Protein AF-A0A820RT98-F1 (afdb_monomer_lite)

Foldseek 3Di:
DVVVVVVVVVVVVLVVLLVVLLVVLLVDQCVPCVVVNVVSVVVNVVSVVVCVVVPPDPVVCVVVVVVSVVSNVVSVVSNVVVNVVVVVVPDPPQDWDFDCDPNDTDTDGDPVVVVVVVVVCVVPVD

Sequence (126 aa):
AEKLKTENLKLRRHHLTIQQIVCSLMNTDLLREPHKWHQQVQDIRKIMDTLTNEGYSAKNMKPWRSFWDRQLYKALDLQYTNGLKALNENLPDIKIDLIFREKAIQYKLPSSQIVILLRIYSRFFH

Structure (mmCIF, N/CA/C/O backbone):
data_AF-A0A820RT98-F1
#
_entry.id   AF-A0A820RT98-F1
#
loop_
_atom_site.group_PDB
_atom_site.id
_atom_site.type_symbol
_atom_site.label_atom_id
_atom_site.label_alt_id
_atom_site.label_comp_id
_atom_site.label_asym_id
_atom_site.label_entity_id
_atom_site.label_seq_id
_atom_site.pdbx_PDB_ins_code
_atom_site.Cartn_x
_atom_site.Cartn_y
_atom_site.Cartn_z
_atom_site.occupancy
_atom_site.B_iso_or_equiv
_atom_site.auth_seq_id
_atom_site.auth_comp_id
_atom_site.auth_asym_id
_atom_site.auth_atom_id
_atom_site.pdbx_PDB_model_num
ATOM 1 N N . ALA A 1 1 ? -15.373 -3.854 30.287 1.00 69.00 1 ALA A N 1
ATOM 2 C CA . ALA A 1 1 ? -14.214 -4.589 29.734 1.00 69.00 1 ALA A CA 1
ATOM 3 C C . ALA A 1 1 ? -14.523 -5.200 28.363 1.00 69.00 1 ALA A C 1
ATOM 5 O O . ALA A 1 1 ? -13.775 -4.944 27.427 1.00 69.00 1 ALA A O 1
ATOM 6 N N . GLU A 1 2 ? -15.643 -5.915 28.201 1.00 81.44 2 GLU A N 1
ATOM 7 C CA . GLU A 1 2 ? -15.925 -6.675 26.968 1.00 81.44 2 GLU A CA 1
ATOM 8 C C . GLU A 1 2 ? -16.084 -5.828 25.698 1.00 81.44 2 GLU A C 1
ATOM 10 O O . GLU A 1 2 ? -15.542 -6.187 24.658 1.00 81.44 2 GLU A O 1
ATOM 15 N N . LYS A 1 3 ? -16.702 -4.642 25.785 1.00 82.44 3 LYS A N 1
ATOM 16 C CA . LYS A 1 3 ? -16.815 -3.719 24.640 1.00 82.44 3 LYS A CA 1
ATOM 17 C C . LYS A 1 3 ? -15.445 -3.317 24.070 1.00 82.44 3 LYS A C 1
ATOM 19 O O . LYS A 1 3 ? -15.236 -3.383 22.867 1.00 82.44 3 LYS A O 1
ATOM 24 N N . LEU A 1 4 ? -14.486 -2.976 24.935 1.00 84.31 4 LEU A N 1
ATOM 25 C CA . LEU A 1 4 ? -13.122 -2.607 24.522 1.00 84.31 4 LEU A CA 1
ATOM 26 C C . LEU A 1 4 ? -12.371 -3.780 23.883 1.00 84.31 4 LEU A C 1
ATOM 28 O O . LEU A 1 4 ? -11.597 -3.594 22.948 1.00 84.31 4 LEU A O 1
ATOM 32 N N . LYS A 1 5 ? -12.601 -4.998 24.377 1.00 88.06 5 LYS A N 1
ATOM 33 C CA . LYS A 1 5 ? -12.003 -6.216 23.827 1.00 88.06 5 LYS A CA 1
ATOM 34 C C . LYS A 1 5 ? -12.530 -6.506 22.420 1.00 88.06 5 LYS A C 1
ATOM 36 O O . LYS A 1 5 ? -11.735 -6.808 21.534 1.00 88.06 5 LYS A O 1
ATOM 41 N N . THR A 1 6 ? -13.834 -6.348 22.197 1.00 89.31 6 THR A N 1
ATOM 42 C CA . THR A 1 6 ? -14.453 -6.506 20.873 1.00 89.31 6 THR A CA 1
ATOM 43 C C . THR A 1 6 ? -13.929 -5.477 19.871 1.00 89.31 6 THR A C 1
ATOM 45 O O . THR A 1 6 ? -13.527 -5.858 18.771 1.00 89.31 6 THR A O 1
ATOM 48 N N . GLU A 1 7 ? -13.834 -4.201 20.260 1.00 88.50 7 GLU A N 1
ATOM 49 C CA . GLU A 1 7 ? -13.264 -3.155 19.395 1.00 88.50 7 GLU A CA 1
ATOM 50 C C . GLU A 1 7 ? -11.785 -3.420 19.069 1.00 88.50 7 GLU A C 1
ATOM 52 O O . GLU A 1 7 ? -11.375 -3.353 17.911 1.00 88.50 7 GLU A O 1
ATOM 57 N N . ASN A 1 8 ? -10.975 -3.825 20.053 1.00 90.62 8 ASN A N 1
ATOM 58 C CA . ASN A 1 8 ? -9.571 -4.172 19.811 1.00 90.62 8 ASN A CA 1
ATOM 59 C C . ASN A 1 8 ? -9.411 -5.362 18.853 1.00 90.62 8 ASN A C 1
ATOM 61 O O . ASN A 1 8 ? -8.526 -5.355 17.993 1.00 90.62 8 ASN A O 1
ATOM 65 N N . LEU A 1 9 ? -10.269 -6.381 18.962 1.00 92.69 9 LEU A N 1
ATOM 66 C CA . LEU A 1 9 ? -10.280 -7.500 18.018 1.00 92.69 9 LEU A CA 1
ATOM 67 C C . LEU A 1 9 ? -10.626 -7.032 16.603 1.00 92.69 9 LEU A C 1
ATOM 69 O O . LEU A 1 9 ? -9.995 -7.476 15.643 1.00 92.69 9 LEU A O 1
ATOM 73 N N . LYS A 1 10 ? -11.590 -6.119 16.468 1.00 92.56 10 LYS A N 1
ATOM 74 C CA . LYS A 1 10 ? -11.984 -5.541 15.182 1.00 92.56 10 LYS A CA 1
ATOM 75 C C . LYS A 1 10 ? -10.841 -4.752 14.541 1.00 92.56 1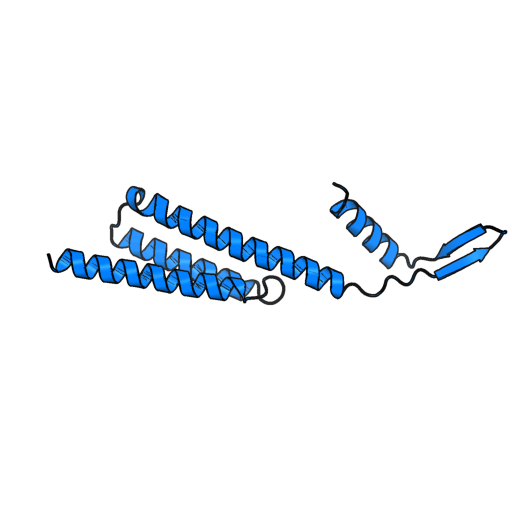0 LYS A C 1
ATOM 77 O O . LYS A 1 10 ? -10.481 -5.028 13.397 1.00 92.56 10 LYS A O 1
ATOM 82 N N . LEU A 1 11 ? -10.209 -3.846 15.287 1.00 92.12 11 LEU A N 1
ATOM 83 C CA . LEU A 1 11 ? -9.054 -3.077 14.810 1.00 92.12 11 LEU A CA 1
ATOM 84 C C . LEU A 1 11 ? -7.897 -3.986 14.386 1.00 92.12 11 LEU A C 1
ATOM 86 O O . LEU A 1 11 ? -7.287 -3.772 13.337 1.00 92.12 11 LEU A O 1
ATOM 90 N N . ARG A 1 12 ? -7.631 -5.048 15.156 1.00 94.75 12 ARG A N 1
ATOM 91 C CA . ARG A 1 12 ? -6.615 -6.045 14.803 1.00 94.75 12 ARG A CA 1
ATOM 92 C C . ARG A 1 12 ? -6.947 -6.762 13.496 1.00 94.75 12 ARG A C 1
ATOM 94 O O . ARG A 1 12 ? -6.048 -6.971 12.688 1.00 94.75 12 ARG A O 1
ATOM 101 N N . ARG A 1 13 ? -8.213 -7.119 13.259 1.00 96.00 13 ARG A N 1
ATOM 102 C CA . ARG A 1 13 ? -8.638 -7.722 11.984 1.00 96.00 13 ARG A CA 1
ATOM 103 C C . ARG A 1 13 ? -8.389 -6.772 10.817 1.00 96.00 13 ARG A C 1
ATOM 105 O O . ARG A 1 13 ? -7.727 -7.177 9.872 1.00 96.00 13 ARG A O 1
ATOM 112 N N . HIS A 1 14 ? -8.814 -5.511 10.915 1.00 95.31 14 HIS A N 1
ATOM 113 C CA . HIS A 1 14 ? -8.552 -4.516 9.867 1.00 95.31 14 HIS A CA 1
ATOM 114 C C . HIS A 1 14 ? -7.056 -4.327 9.598 1.00 95.31 14 HIS A C 1
ATOM 116 O O . HIS A 1 14 ? -6.646 -4.263 8.441 1.00 95.31 14 HIS A O 1
ATOM 122 N N . HIS A 1 15 ? -6.230 -4.296 10.648 1.00 95.69 15 HIS A N 1
ATOM 123 C CA . HIS A 1 15 ? -4.776 -4.238 10.510 1.00 95.69 15 HIS A CA 1
ATOM 124 C C . HIS A 1 15 ? -4.229 -5.426 9.703 1.00 95.69 15 HIS A C 1
ATOM 126 O O . HIS A 1 15 ? -3.468 -5.223 8.760 1.00 95.69 15 HIS A O 1
ATOM 132 N N . LEU A 1 16 ? -4.640 -6.653 10.039 1.00 96.88 16 LEU A N 1
ATOM 133 C CA . LEU A 1 16 ? -4.203 -7.861 9.333 1.00 96.88 16 LEU A CA 1
ATOM 134 C C . LEU A 1 16 ? -4.696 -7.896 7.881 1.00 96.88 16 LEU A C 1
ATOM 136 O O . LEU A 1 16 ? -3.947 -8.292 6.993 1.00 96.88 16 LEU A O 1
ATOM 140 N N . THR A 1 17 ? -5.921 -7.440 7.618 1.00 97.56 17 THR A N 1
ATOM 141 C CA . THR A 1 17 ? -6.450 -7.338 6.252 1.00 97.56 17 THR A CA 1
ATOM 142 C C . THR A 1 17 ? -5.620 -6.373 5.409 1.00 97.56 17 THR A C 1
ATOM 144 O O . THR A 1 17 ? -5.207 -6.724 4.307 1.00 97.56 17 THR A O 1
ATOM 147 N N . ILE A 1 18 ? -5.305 -5.182 5.928 1.00 96.69 18 ILE A N 1
ATOM 148 C CA . ILE A 1 18 ? -4.460 -4.220 5.205 1.00 96.69 18 ILE A CA 1
ATOM 149 C C . ILE A 1 18 ? -3.059 -4.799 4.983 1.00 96.69 18 ILE A C 1
ATOM 151 O O . ILE A 1 18 ? -2.522 -4.674 3.884 1.00 96.69 18 ILE A O 1
ATOM 155 N N . GLN A 1 19 ? -2.493 -5.495 5.975 1.00 96.81 19 GLN A N 1
ATOM 156 C CA . GLN A 1 19 ? -1.207 -6.178 5.829 1.00 96.81 19 GLN A CA 1
ATOM 157 C C . GLN A 1 19 ? -1.214 -7.154 4.644 1.00 96.81 19 GLN A C 1
ATOM 159 O O . GLN A 1 19 ? -0.301 -7.126 3.822 1.00 96.81 19 GLN A O 1
ATOM 164 N N . GLN A 1 20 ? -2.253 -7.984 4.527 1.00 97.25 20 GLN A N 1
ATOM 165 C CA . GLN A 1 20 ? -2.396 -8.939 3.426 1.00 97.25 20 GLN A CA 1
ATOM 166 C C . GLN A 1 20 ? -2.492 -8.238 2.066 1.00 97.25 20 GLN A C 1
ATOM 168 O O . GLN A 1 20 ? -1.829 -8.660 1.117 1.00 97.25 20 GLN A O 1
ATOM 173 N N . ILE A 1 21 ? -3.258 -7.145 1.973 1.00 96.75 21 ILE A N 1
ATOM 174 C CA . ILE A 1 21 ? -3.372 -6.363 0.735 1.00 96.75 21 ILE A CA 1
ATOM 175 C C . ILE A 1 21 ? -2.011 -5.768 0.349 1.00 96.75 21 ILE A C 1
ATOM 177 O O . ILE A 1 21 ? -1.600 -5.886 -0.802 1.00 96.75 21 ILE A O 1
ATOM 181 N N . VAL A 1 22 ? -1.268 -5.197 1.303 1.00 94.88 22 VAL A N 1
ATOM 182 C CA . VAL A 1 22 ? 0.074 -4.640 1.056 1.00 94.88 22 VAL A CA 1
ATOM 183 C C . VAL A 1 22 ? 1.066 -5.715 0.604 1.00 94.88 22 VAL A C 1
ATOM 185 O O . VAL A 1 22 ? 1.813 -5.496 -0.348 1.00 94.88 22 VAL A O 1
ATOM 188 N N . CYS A 1 23 ? 1.056 -6.897 1.222 1.00 94.75 23 CYS A N 1
ATOM 189 C CA . CYS A 1 23 ? 1.878 -8.018 0.760 1.00 94.75 23 CYS A CA 1
ATOM 190 C C . CYS A 1 23 ? 1.492 -8.470 -0.658 1.00 94.75 23 CYS A C 1
ATOM 192 O O . CYS A 1 23 ? 2.358 -8.841 -1.446 1.00 94.75 23 CYS A O 1
ATOM 194 N N . SER A 1 24 ? 0.207 -8.418 -1.017 1.00 94.50 24 SER A N 1
ATOM 195 C CA . SER A 1 24 ? -0.238 -8.725 -2.379 1.00 94.50 24 SER A CA 1
ATOM 196 C C . SER A 1 24 ? 0.172 -7.646 -3.391 1.00 94.50 24 SER A C 1
ATOM 198 O O . SER A 1 24 ? 0.574 -7.992 -4.502 1.00 94.50 24 SER A O 1
ATOM 200 N N . LEU A 1 25 ? 0.161 -6.366 -3.004 1.00 91.50 25 LEU A N 1
ATOM 201 C CA . LEU A 1 25 ? 0.645 -5.251 -3.830 1.00 91.50 25 LEU A CA 1
ATOM 202 C C . LEU A 1 25 ? 2.121 -5.421 -4.212 1.00 91.50 25 LEU A C 1
ATOM 204 O O . LEU A 1 25 ? 2.496 -5.142 -5.345 1.00 91.50 25 LEU A O 1
ATOM 208 N N . MET A 1 26 ? 2.951 -5.939 -3.301 1.00 89.81 26 MET A N 1
ATOM 209 C CA . MET A 1 26 ? 4.365 -6.231 -3.583 1.00 89.81 26 MET A CA 1
ATOM 210 C C . MET A 1 26 ? 4.572 -7.318 -4.644 1.00 89.81 26 MET A C 1
ATOM 212 O O . MET A 1 26 ? 5.654 -7.380 -5.216 1.00 89.81 26 MET A O 1
ATOM 216 N N . ASN A 1 27 ? 3.562 -8.147 -4.917 1.00 89.12 27 ASN A N 1
ATOM 217 C CA . ASN A 1 27 ? 3.611 -9.221 -5.912 1.00 89.12 27 ASN A CA 1
ATOM 218 C C . ASN A 1 27 ? 2.804 -8.904 -7.183 1.00 89.12 27 ASN A C 1
ATOM 220 O O . ASN A 1 27 ? 2.770 -9.718 -8.102 1.00 89.12 27 ASN A O 1
ATOM 224 N N . THR A 1 28 ? 2.128 -7.754 -7.236 1.00 87.88 28 THR A N 1
ATOM 225 C CA . THR A 1 28 ? 1.307 -7.348 -8.382 1.00 87.88 28 THR A CA 1
ATOM 226 C C . THR A 1 28 ? 2.119 -6.413 -9.265 1.00 87.88 28 THR A C 1
ATOM 228 O O . THR A 1 28 ? 2.492 -5.330 -8.821 1.00 87.88 28 THR A O 1
ATOM 231 N N . ASP A 1 29 ? 2.383 -6.834 -10.503 1.00 84.81 29 ASP A N 1
ATOM 232 C CA . ASP A 1 29 ? 3.170 -6.062 -11.466 1.00 84.81 29 ASP A CA 1
ATOM 233 C C . ASP A 1 29 ? 2.442 -4.762 -11.827 1.00 84.81 29 ASP A C 1
ATOM 235 O O . ASP A 1 29 ? 1.383 -4.769 -12.461 1.00 84.81 29 ASP A O 1
ATOM 239 N N . LEU A 1 30 ? 3.026 -3.636 -11.417 1.00 81.38 30 LEU A N 1
ATOM 240 C CA . LEU A 1 30 ? 2.443 -2.312 -11.614 1.00 81.38 30 LEU A CA 1
ATOM 241 C C . LEU A 1 30 ? 2.314 -1.928 -13.097 1.00 81.38 30 LEU A C 1
ATOM 243 O O . LEU A 1 30 ? 1.386 -1.205 -13.457 1.00 81.38 30 LEU A O 1
ATOM 247 N N . LEU A 1 31 ? 3.229 -2.390 -13.955 1.00 79.25 31 LEU A N 1
ATOM 248 C CA . LEU A 1 31 ? 3.227 -2.063 -15.382 1.00 79.25 31 LEU A CA 1
ATOM 249 C C . LEU A 1 31 ? 2.203 -2.904 -16.146 1.00 79.25 31 LEU A C 1
ATOM 251 O O . LEU A 1 31 ? 1.578 -2.408 -17.082 1.00 79.25 31 LEU A O 1
ATOM 255 N N . ARG A 1 32 ? 2.025 -4.169 -15.746 1.00 83.38 32 ARG A N 1
ATOM 256 C CA . ARG A 1 32 ? 1.106 -5.106 -16.414 1.00 83.38 32 ARG A CA 1
ATOM 257 C C . ARG A 1 32 ? -0.323 -5.024 -15.887 1.00 83.38 32 ARG A C 1
ATOM 259 O O . ARG A 1 32 ? -1.262 -5.136 -16.669 1.00 83.38 32 ARG A O 1
ATOM 266 N N . GLU A 1 33 ? -0.503 -4.817 -14.584 1.00 87.44 33 GLU A N 1
ATOM 267 C CA . GLU A 1 33 ? -1.812 -4.820 -13.919 1.00 87.44 33 GLU A CA 1
ATOM 268 C C . GLU A 1 33 ? -2.096 -3.516 -13.125 1.00 87.44 33 GLU A C 1
ATOM 270 O O . GLU A 1 33 ? -2.497 -3.578 -11.955 1.00 87.44 33 GLU A O 1
ATOM 275 N N . PRO A 1 34 ? -1.974 -2.310 -13.723 1.00 85.00 34 PRO A N 1
ATOM 276 C CA . PRO A 1 34 ? -2.134 -1.044 -12.995 1.00 85.00 34 PRO A CA 1
ATOM 277 C C . PRO A 1 34 ? -3.531 -0.872 -12.377 1.00 85.00 34 PRO A C 1
ATOM 279 O O . PRO A 1 34 ? -3.672 -0.313 -11.289 1.00 85.00 34 PRO A O 1
ATOM 282 N N . HIS A 1 35 ? -4.574 -1.390 -13.035 1.00 90.31 35 HIS A N 1
ATOM 283 C CA . HIS A 1 35 ? -5.947 -1.340 -12.525 1.00 90.31 35 HIS A CA 1
ATOM 284 C C . HIS A 1 35 ? -6.115 -2.156 -11.235 1.00 90.31 35 HIS A C 1
ATOM 286 O O . HIS A 1 35 ? -6.741 -1.701 -10.280 1.00 90.31 35 HIS A O 1
ATOM 292 N N . LYS A 1 36 ? -5.532 -3.357 -11.182 1.00 92.31 36 LYS A N 1
ATOM 293 C CA . LYS A 1 36 ? -5.584 -4.229 -10.001 1.00 92.31 36 LYS A CA 1
ATOM 294 C C . LYS A 1 36 ? -4.829 -3.609 -8.831 1.00 92.31 36 LYS A C 1
ATOM 296 O O . LYS A 1 36 ? -5.352 -3.581 -7.720 1.00 92.31 36 LYS A O 1
ATOM 301 N N . TRP A 1 37 ? -3.656 -3.036 -9.103 1.00 91.44 37 TRP A N 1
ATOM 302 C CA . TRP A 1 37 ? -2.877 -2.311 -8.102 1.00 91.44 37 TRP A CA 1
ATOM 303 C C . TRP A 1 37 ? -3.667 -1.118 -7.539 1.00 91.44 37 TRP A C 1
ATOM 305 O O . TRP A 1 37 ? -3.780 -0.952 -6.324 1.00 91.44 37 TRP A O 1
ATOM 315 N N . HIS A 1 38 ? -4.311 -0.332 -8.412 1.00 90.00 38 HIS A N 1
ATOM 316 C CA . HIS A 1 38 ? -5.195 0.757 -7.994 1.00 90.00 38 HIS A CA 1
ATOM 317 C C . HIS A 1 38 ? -6.355 0.260 -7.122 1.00 90.00 38 HIS A C 1
ATOM 319 O O . HIS A 1 38 ? -6.620 0.839 -6.067 1.00 90.00 38 HIS A O 1
ATOM 325 N N . GLN A 1 39 ? -7.022 -0.823 -7.529 1.00 95.12 39 GLN A N 1
ATOM 326 C CA . GLN A 1 39 ? -8.150 -1.395 -6.795 1.00 95.12 39 GLN A CA 1
ATOM 327 C C . GLN A 1 39 ? -7.756 -1.809 -5.371 1.00 95.12 39 GLN A C 1
ATOM 329 O O . GLN A 1 39 ? -8.452 -1.472 -4.417 1.00 95.12 39 GLN A O 1
ATOM 334 N N . GLN A 1 40 ? -6.604 -2.456 -5.207 1.00 93.62 40 GLN A N 1
ATOM 335 C CA .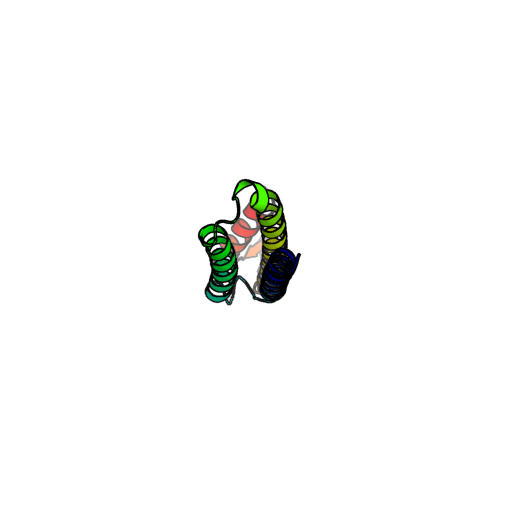 GLN A 1 40 ? -6.087 -2.858 -3.898 1.00 93.62 40 GLN A CA 1
ATOM 336 C C . GLN A 1 40 ? -5.814 -1.658 -2.980 1.00 93.62 40 GLN A C 1
ATOM 338 O O . GLN A 1 40 ? -6.158 -1.681 -1.797 1.00 93.62 40 GLN A O 1
ATOM 343 N N . VAL A 1 41 ? -5.254 -0.570 -3.517 1.00 92.62 41 VAL A N 1
ATOM 344 C CA . VAL A 1 41 ? -5.070 0.677 -2.756 1.00 92.62 41 VAL A CA 1
ATOM 345 C C . VAL A 1 41 ? -6.418 1.306 -2.385 1.00 92.62 41 VAL A C 1
ATOM 347 O O . VAL A 1 41 ? -6.575 1.809 -1.269 1.00 92.62 41 VAL A O 1
ATOM 350 N N . GLN A 1 42 ? -7.409 1.256 -3.280 1.00 94.25 42 GLN A N 1
ATOM 351 C CA . GLN A 1 42 ? -8.767 1.721 -2.982 1.00 94.25 42 GLN A CA 1
ATOM 352 C C . GLN A 1 42 ? -9.423 0.902 -1.869 1.00 94.25 42 GLN A C 1
ATOM 354 O O . GLN A 1 42 ? -10.097 1.469 -1.013 1.00 94.25 42 GLN A O 1
ATOM 359 N N . ASP A 1 43 ? -9.195 -0.407 -1.818 1.00 95.62 43 ASP A N 1
ATOM 360 C CA . ASP A 1 43 ? -9.754 -1.251 -0.762 1.00 95.62 43 ASP A CA 1
ATOM 361 C C . ASP A 1 43 ? -9.154 -0.921 0.615 1.00 95.62 43 ASP A C 1
ATOM 363 O O . ASP A 1 43 ? -9.884 -0.863 1.607 1.00 95.62 43 ASP A O 1
ATOM 367 N N . ILE A 1 44 ? -7.863 -0.570 0.682 1.00 94.62 44 ILE A N 1
ATOM 368 C CA . ILE A 1 44 ? -7.249 -0.034 1.910 1.00 94.62 44 ILE A CA 1
ATOM 369 C C . ILE A 1 44 ? -7.915 1.286 2.319 1.00 94.62 44 ILE A C 1
ATOM 371 O O . ILE A 1 44 ? -8.245 1.466 3.494 1.00 94.62 44 ILE A O 1
ATOM 375 N N . ARG A 1 45 ? -8.154 2.203 1.370 1.00 93.88 45 ARG A N 1
ATOM 376 C CA . ARG A 1 45 ? -8.836 3.481 1.650 1.00 93.88 45 ARG A CA 1
ATOM 377 C C . ARG A 1 45 ? -10.246 3.266 2.194 1.00 93.88 45 ARG A C 1
ATOM 379 O O . ARG A 1 45 ? -10.570 3.826 3.235 1.00 93.88 45 ARG A O 1
ATOM 386 N N . LYS A 1 46 ? -11.031 2.369 1.590 1.00 95.19 46 LYS A N 1
ATOM 387 C CA . LYS A 1 46 ? -12.375 2.017 2.080 1.00 95.19 46 LYS A CA 1
ATOM 388 C C . LYS A 1 46 ? -12.358 1.528 3.529 1.00 95.19 46 LYS A C 1
ATOM 390 O O . LYS A 1 46 ? -13.229 1.911 4.307 1.00 95.19 46 LYS A O 1
ATOM 395 N N . ILE A 1 47 ? -11.368 0.718 3.921 1.00 94.69 47 ILE A N 1
ATOM 396 C CA . ILE A 1 47 ? -11.219 0.267 5.316 1.00 94.69 47 ILE A CA 1
ATOM 397 C C . ILE A 1 47 ? -10.967 1.464 6.250 1.00 94.69 47 ILE A C 1
ATOM 399 O O . ILE A 1 47 ? -11.585 1.562 7.310 1.00 94.69 47 ILE A O 1
ATOM 403 N N . MET A 1 48 ? -10.094 2.395 5.852 1.00 92.50 48 MET A N 1
ATOM 404 C CA . MET A 1 48 ? -9.801 3.612 6.624 1.00 92.50 48 MET A CA 1
ATOM 405 C C . MET A 1 48 ? -11.028 4.517 6.773 1.00 92.50 48 MET A C 1
ATOM 407 O O . MET A 1 48 ? -11.261 5.080 7.846 1.00 92.50 48 MET A O 1
ATOM 411 N N . ASP A 1 49 ? -11.811 4.652 5.707 1.00 92.19 49 ASP A N 1
ATOM 412 C CA . ASP A 1 49 ? -13.018 5.474 5.687 1.00 92.19 49 ASP A CA 1
ATOM 413 C C . ASP A 1 49 ? -14.128 4.838 6.525 1.00 92.19 49 ASP A C 1
ATOM 415 O O . ASP A 1 49 ? -14.781 5.533 7.29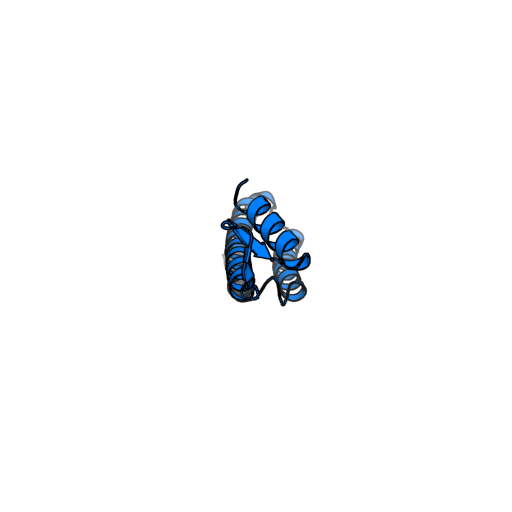8 1.00 92.19 49 ASP A O 1
ATOM 419 N N . THR A 1 50 ? -14.262 3.508 6.480 1.00 93.44 50 THR A N 1
ATOM 420 C CA . THR A 1 50 ? -15.190 2.752 7.339 1.00 93.44 50 THR A CA 1
ATOM 421 C C . THR A 1 50 ? -14.916 3.033 8.815 1.00 93.44 50 THR A C 1
ATOM 423 O O . THR A 1 50 ? -15.821 3.426 9.544 1.00 93.44 50 THR A O 1
ATOM 426 N N . LEU A 1 51 ? -13.656 2.935 9.248 1.00 91.94 51 LEU A N 1
ATOM 427 C CA . LEU A 1 51 ? -13.275 3.253 10.628 1.00 91.94 51 LEU A CA 1
ATOM 428 C C . LEU A 1 51 ? -13.530 4.728 10.970 1.00 91.94 51 LEU A C 1
ATOM 430 O O . LEU A 1 51 ? -13.946 5.057 12.074 1.00 91.94 51 LEU A O 1
ATOM 434 N N . THR A 1 52 ? -13.338 5.640 10.023 1.00 90.75 52 THR A N 1
ATOM 435 C CA . THR A 1 52 ? -13.609 7.065 10.270 1.00 90.75 52 THR A CA 1
ATOM 436 C C . THR A 1 52 ? -15.109 7.321 10.464 1.00 90.75 52 THR A C 1
ATOM 438 O O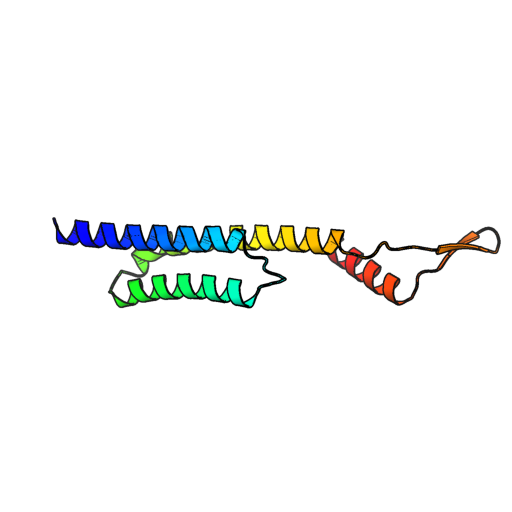 . THR A 1 52 ? -15.497 8.025 11.394 1.00 90.75 52 THR A O 1
ATOM 441 N N . ASN A 1 53 ? -15.954 6.683 9.649 1.00 91.38 53 ASN A N 1
ATOM 442 C CA . ASN A 1 53 ? -17.415 6.772 9.727 1.00 91.38 53 ASN A CA 1
ATOM 443 C C . ASN A 1 53 ? -17.990 6.130 10.998 1.00 91.38 53 ASN A C 1
ATOM 445 O O . ASN A 1 53 ? -19.030 6.557 11.490 1.00 91.38 53 ASN A O 1
ATOM 449 N N . GLU A 1 54 ? -17.303 5.141 11.565 1.00 90.25 54 GLU A N 1
ATOM 450 C CA . GLU A 1 54 ? -17.664 4.516 12.844 1.00 90.25 54 GLU A CA 1
ATOM 451 C C . GLU A 1 54 ? -17.334 5.384 14.073 1.00 90.25 54 GLU A C 1
ATOM 453 O O . GLU A 1 54 ? -17.601 4.985 15.206 1.00 90.25 54 GLU A O 1
ATOM 458 N N . GLY A 1 55 ? -16.772 6.581 13.871 1.00 89.75 55 GLY A N 1
ATOM 459 C CA . GLY A 1 55 ? -16.508 7.547 14.937 1.00 89.75 55 GLY A CA 1
ATOM 460 C C . GLY A 1 55 ? -15.119 7.430 15.565 1.00 89.75 55 GLY A C 1
ATOM 461 O O . GLY A 1 55 ? -14.861 8.038 16.607 1.00 89.75 55 GLY A O 1
ATOM 462 N N . TYR A 1 56 ? -14.196 6.684 14.950 1.00 89.06 56 TYR A N 1
ATOM 463 C CA . TYR A 1 56 ? -12.809 6.663 15.403 1.00 89.06 56 TYR A CA 1
ATOM 464 C C . TYR A 1 56 ? -12.146 8.028 15.173 1.00 89.06 56 TYR A C 1
ATOM 466 O O . TYR A 1 56 ? -12.189 8.602 14.086 1.00 89.06 56 TYR A O 1
ATOM 474 N N . SER A 1 57 ? -11.494 8.561 16.211 1.00 90.12 57 SER A N 1
ATOM 475 C CA . SER A 1 57 ? -10.857 9.879 16.143 1.00 90.12 57 SER A CA 1
ATOM 476 C C . SER A 1 57 ? -9.762 9.927 15.072 1.00 90.12 57 SER A C 1
ATOM 478 O O . SER A 1 57 ? -8.757 9.214 15.162 1.00 90.12 57 SER A O 1
ATOM 480 N N . ALA A 1 58 ? -9.896 10.855 14.119 1.00 86.19 58 ALA A N 1
ATOM 481 C CA . ALA A 1 58 ? -8.899 11.097 13.075 1.00 86.19 58 ALA A CA 1
ATOM 482 C C . ALA A 1 58 ? -7.498 11.389 13.648 1.00 86.19 58 ALA A C 1
ATOM 484 O O . ALA A 1 58 ? -6.489 10.958 13.087 1.00 86.19 58 ALA A O 1
ATOM 485 N N . LYS A 1 59 ? -7.427 12.060 14.809 1.00 89.25 59 LYS A N 1
ATOM 486 C CA . LYS A 1 59 ? -6.165 12.339 15.513 1.00 89.25 59 LYS A CA 1
ATOM 487 C C . LYS A 1 59 ? -5.471 11.047 15.949 1.00 89.25 59 LYS A C 1
ATOM 489 O O . LYS A 1 59 ? -4.270 10.904 15.737 1.00 89.25 59 LYS A O 1
ATOM 494 N N . ASN A 1 60 ? -6.229 10.103 16.505 1.00 89.25 60 ASN A N 1
ATOM 495 C CA . ASN A 1 60 ? -5.699 8.824 16.981 1.00 89.25 60 ASN A CA 1
ATOM 496 C C . ASN A 1 60 ? -5.359 7.878 15.822 1.00 89.25 60 ASN A C 1
ATOM 498 O O . ASN A 1 60 ? -4.437 7.076 15.933 1.00 89.25 60 ASN A O 1
ATOM 502 N N . MET A 1 61 ? -6.054 7.999 14.688 1.00 91.25 61 MET A N 1
ATOM 503 C CA . MET A 1 61 ? -5.758 7.225 13.479 1.00 91.25 61 MET A CA 1
ATOM 504 C C . MET A 1 61 ? -4.527 7.728 12.715 1.00 91.25 61 MET A C 1
ATOM 506 O O . MET A 1 61 ? -3.974 6.978 11.912 1.00 91.25 61 MET A O 1
ATOM 510 N N . LYS A 1 62 ? -4.076 8.971 12.939 1.00 91.75 62 LYS A N 1
ATOM 511 C CA . LYS A 1 62 ? -2.976 9.586 12.177 1.00 91.75 62 LYS A CA 1
ATOM 512 C C . LYS A 1 62 ? -1.686 8.745 12.168 1.00 91.75 62 LYS A C 1
ATOM 514 O O . LYS A 1 62 ? -1.195 8.482 11.072 1.00 91.75 62 LYS A O 1
ATOM 519 N N . PRO A 1 63 ? -1.149 8.258 13.308 1.00 93.12 63 PRO A N 1
ATOM 520 C CA . PRO A 1 63 ? 0.065 7.437 13.297 1.00 93.12 63 PRO A CA 1
ATOM 521 C C . PRO A 1 63 ? -0.112 6.128 12.523 1.00 93.12 63 PRO A C 1
ATOM 523 O O . PRO A 1 63 ? 0.796 5.693 11.819 1.00 93.12 63 PRO A O 1
ATOM 526 N N . TRP A 1 64 ? -1.295 5.520 12.620 1.00 93.56 64 TRP A N 1
ATOM 527 C CA . TRP A 1 64 ? -1.613 4.271 11.936 1.00 93.56 64 TRP A CA 1
ATOM 528 C C . TRP A 1 64 ? -1.746 4.456 10.419 1.00 93.56 64 TRP A C 1
ATOM 530 O O . TRP A 1 64 ? -1.179 3.675 9.660 1.00 93.56 64 TRP A O 1
ATOM 540 N N . ARG A 1 65 ? -2.400 5.535 9.968 1.00 92.50 65 ARG A N 1
ATOM 541 C CA . ARG A 1 65 ? -2.437 5.930 8.548 1.00 92.50 65 ARG A CA 1
ATOM 542 C C . ARG A 1 65 ? -1.021 6.162 8.013 1.00 92.50 65 ARG A C 1
ATOM 544 O O . ARG A 1 65 ? -0.621 5.513 7.055 1.00 92.50 65 ARG A O 1
ATOM 551 N N . SER A 1 66 ? -0.217 6.963 8.717 1.00 92.25 66 SER A N 1
ATOM 552 C CA . SER A 1 66 ? 1.176 7.227 8.329 1.00 92.25 66 SER A CA 1
ATOM 553 C C . SER A 1 66 ? 2.064 5.980 8.316 1.00 92.25 66 SER A C 1
ATOM 555 O O . SER A 1 66 ? 3.040 5.932 7.570 1.00 92.25 66 SER A O 1
ATOM 557 N N . PHE A 1 67 ? 1.781 4.975 9.148 1.00 94.75 67 PHE A N 1
ATOM 558 C CA . PHE A 1 67 ? 2.468 3.686 9.076 1.00 94.75 67 PHE A CA 1
ATOM 559 C C . PHE A 1 67 ? 2.171 2.985 7.748 1.00 94.75 67 PHE A C 1
ATOM 561 O O . PHE A 1 67 ? 3.107 2.557 7.071 1.00 94.75 67 PHE A O 1
ATOM 568 N N . TRP A 1 68 ? 0.898 2.909 7.353 1.00 94.62 68 TRP A N 1
ATOM 569 C CA . TRP A 1 68 ? 0.499 2.268 6.102 1.00 94.62 68 TRP A CA 1
ATOM 570 C C . TRP A 1 68 ? 0.942 3.035 4.864 1.00 94.62 68 TRP A C 1
ATOM 572 O O . TRP A 1 68 ? 1.382 2.396 3.914 1.00 94.62 68 TRP A O 1
ATOM 582 N N . ASP A 1 69 ? 0.945 4.368 4.899 1.00 89.81 69 ASP A N 1
ATOM 583 C CA . ASP A 1 69 ? 1.494 5.191 3.815 1.00 89.81 69 ASP A CA 1
ATOM 584 C C . ASP A 1 69 ? 2.958 4.819 3.528 1.00 89.81 69 ASP A C 1
ATOM 586 O O . ASP A 1 69 ? 3.353 4.650 2.375 1.00 89.81 69 ASP A O 1
ATOM 590 N N . ARG A 1 70 ? 3.762 4.589 4.578 1.00 92.25 70 ARG A N 1
ATOM 591 C CA . ARG A 1 70 ? 5.152 4.125 4.420 1.00 92.25 70 ARG A CA 1
ATOM 592 C C . ARG A 1 70 ? 5.242 2.708 3.859 1.00 92.25 70 ARG A C 1
ATOM 594 O O . ARG A 1 70 ? 6.169 2.431 3.103 1.00 92.25 70 ARG A O 1
ATOM 601 N N . GLN A 1 71 ? 4.333 1.801 4.221 1.00 93.06 71 GLN A N 1
ATOM 602 C CA . GLN A 1 71 ? 4.353 0.443 3.660 1.00 93.06 71 GLN A CA 1
ATOM 603 C C . GLN A 1 71 ? 3.932 0.432 2.188 1.00 93.06 71 GLN A C 1
ATOM 605 O O . GLN A 1 71 ? 4.537 -0.273 1.384 1.00 93.06 71 GLN A O 1
ATOM 610 N N . LEU A 1 72 ? 2.947 1.255 1.823 1.00 90.44 72 LEU A N 1
ATOM 611 C CA . LEU A 1 72 ? 2.538 1.457 0.436 1.00 90.44 72 LEU A CA 1
ATOM 612 C C . LEU A 1 72 ? 3.666 2.063 -0.394 1.00 90.44 72 LEU A C 1
ATOM 614 O O . LEU A 1 72 ? 3.921 1.589 -1.497 1.00 90.44 72 LEU A O 1
ATOM 618 N N . TYR A 1 73 ? 4.388 3.041 0.158 1.00 89.25 73 TYR A N 1
ATOM 619 C CA . TYR A 1 73 ? 5.574 3.599 -0.486 1.00 89.25 73 TYR A CA 1
ATOM 620 C C . TYR A 1 73 ? 6.622 2.518 -0.783 1.00 89.25 73 TYR A C 1
ATOM 622 O O . TYR A 1 73 ? 7.101 2.429 -1.907 1.00 89.25 73 TYR A O 1
ATOM 630 N N . LYS A 1 74 ? 6.932 1.644 0.184 1.00 90.44 74 LYS A N 1
ATOM 631 C CA . LYS A 1 74 ? 7.879 0.535 -0.030 1.00 90.44 74 LYS A CA 1
ATOM 632 C C . LYS A 1 74 ? 7.408 -0.444 -1.106 1.00 90.44 74 LYS A C 1
ATOM 634 O O . LYS A 1 74 ? 8.214 -0.890 -1.915 1.00 90.44 74 LYS A O 1
ATOM 639 N N . ALA A 1 75 ? 6.120 -0.789 -1.114 1.00 89.69 75 ALA A N 1
ATOM 640 C CA . ALA A 1 75 ? 5.558 -1.666 -2.139 1.00 89.69 75 ALA A CA 1
ATOM 641 C C . ALA A 1 75 ? 5.644 -1.033 -3.537 1.00 89.69 75 ALA A C 1
ATOM 643 O O . ALA A 1 75 ? 5.984 -1.719 -4.500 1.00 89.69 75 ALA A O 1
ATOM 644 N N . LEU A 1 76 ? 5.385 0.273 -3.636 1.00 86.81 76 LEU A N 1
ATOM 645 C CA . LEU A 1 76 ? 5.507 1.031 -4.877 1.00 86.81 76 LEU A CA 1
ATOM 646 C C . LEU A 1 76 ? 6.959 1.097 -5.367 1.00 86.81 76 LEU A C 1
ATOM 648 O O . LEU A 1 76 ? 7.212 0.829 -6.535 1.00 86.81 76 LEU A O 1
ATOM 652 N N . ASP A 1 77 ? 7.902 1.415 -4.482 1.00 85.69 77 ASP A N 1
ATOM 653 C CA . ASP A 1 77 ? 9.331 1.523 -4.795 1.00 85.69 77 ASP A CA 1
ATOM 654 C C . ASP A 1 77 ? 9.921 0.192 -5.296 1.00 85.69 77 ASP A C 1
ATOM 656 O O . ASP A 1 77 ? 10.632 0.144 -6.305 1.00 85.69 77 ASP A O 1
ATOM 660 N N . LEU A 1 78 ? 9.537 -0.917 -4.652 1.00 87.69 78 LEU A N 1
ATOM 661 C CA . LEU A 1 78 ? 9.897 -2.265 -5.091 1.00 87.69 78 LEU A CA 1
ATOM 662 C C . LEU A 1 78 ? 9.375 -2.551 -6.504 1.00 87.69 78 LEU A C 1
ATOM 664 O O . LEU A 1 78 ? 10.130 -2.998 -7.368 1.00 87.69 78 LEU A O 1
ATOM 668 N N . GLN A 1 79 ? 8.089 -2.287 -6.747 1.00 85.06 79 GLN A N 1
ATOM 669 C CA . GLN A 1 79 ? 7.463 -2.520 -8.048 1.00 85.06 79 GLN A CA 1
ATOM 670 C C . GLN A 1 79 ? 8.045 -1.621 -9.140 1.00 85.06 79 GLN A C 1
ATOM 672 O O . GLN A 1 79 ? 8.273 -2.081 -10.255 1.00 85.06 79 GLN A O 1
ATOM 677 N N . TYR A 1 80 ? 8.362 -0.369 -8.817 1.00 82.69 80 TYR A N 1
ATOM 678 C CA . TYR A 1 80 ? 9.029 0.551 -9.729 1.00 82.69 80 TYR A CA 1
ATOM 679 C C . TYR A 1 80 ? 10.425 0.050 -10.115 1.00 82.69 80 TYR A C 1
ATOM 681 O O . TYR A 1 80 ? 10.748 -0.041 -11.299 1.00 82.69 80 TYR A O 1
ATOM 689 N N . THR A 1 81 ? 11.231 -0.356 -9.132 1.00 83.75 81 THR A N 1
ATOM 690 C CA . THR A 1 81 ? 12.580 -0.892 -9.367 1.00 83.75 81 THR A CA 1
ATOM 691 C C . THR A 1 81 ? 12.540 -2.175 -10.197 1.00 83.75 81 THR A C 1
ATOM 693 O O . THR A 1 81 ? 13.315 -2.329 -11.142 1.00 83.75 81 THR A O 1
ATOM 696 N N . ASN A 1 82 ? 11.622 -3.089 -9.882 1.00 83.44 82 ASN A N 1
ATOM 697 C CA . ASN A 1 82 ? 11.442 -4.325 -10.641 1.00 83.44 82 ASN A CA 1
ATOM 698 C C . ASN A 1 82 ? 10.943 -4.047 -12.063 1.00 83.44 82 ASN A C 1
ATOM 700 O O . ASN A 1 82 ? 11.451 -4.641 -13.009 1.00 83.44 82 ASN A O 1
ATOM 704 N N . GLY A 1 83 ? 10.014 -3.104 -12.228 1.00 81.81 83 GLY A N 1
ATOM 705 C CA . GLY A 1 83 ? 9.519 -2.676 -13.533 1.00 81.81 83 GLY A CA 1
ATOM 706 C C . GLY A 1 83 ? 10.614 -2.057 -14.401 1.00 81.81 83 GLY A C 1
ATOM 707 O O . GLY A 1 83 ? 10.696 -2.361 -15.587 1.00 81.81 83 GLY A O 1
ATOM 708 N N . LEU A 1 84 ? 11.505 -1.249 -13.817 1.00 77.12 84 LEU A N 1
ATOM 709 C CA . LEU A 1 84 ? 12.661 -0.700 -14.527 1.00 77.12 84 LEU A CA 1
ATOM 710 C C . LEU A 1 84 ? 13.656 -1.785 -14.947 1.00 77.12 84 LEU A C 1
ATOM 712 O O . LEU A 1 84 ? 14.133 -1.748 -16.078 1.00 77.12 84 LEU A O 1
ATOM 716 N N . LYS A 1 85 ? 13.947 -2.759 -14.075 1.00 78.44 85 LYS A N 1
ATOM 717 C CA . LYS A 1 85 ? 14.812 -3.902 -14.416 1.00 78.44 85 LYS A CA 1
ATOM 718 C C . LYS A 1 85 ? 14.209 -4.741 -15.535 1.00 78.44 85 LYS A C 1
ATOM 720 O O . LYS A 1 85 ? 14.880 -4.982 -16.530 1.00 78.44 85 LYS A O 1
ATOM 725 N N . ALA A 1 86 ? 12.930 -5.091 -15.418 1.00 77.50 86 ALA A N 1
ATOM 726 C CA . ALA A 1 86 ? 12.215 -5.838 -16.443 1.00 77.50 86 ALA A CA 1
ATOM 727 C C . ALA A 1 86 ? 12.171 -5.069 -17.771 1.00 77.50 86 ALA A C 1
ATOM 729 O O . ALA A 1 86 ? 12.347 -5.663 -18.829 1.00 77.50 86 ALA A O 1
ATOM 730 N N . LEU A 1 87 ? 11.972 -3.749 -17.749 1.00 72.12 87 LEU A N 1
ATOM 731 C CA . LEU A 1 87 ? 12.033 -2.937 -18.963 1.00 72.12 87 LEU A CA 1
ATOM 732 C C . LEU A 1 87 ? 13.442 -2.937 -19.565 1.00 72.12 87 LEU A C 1
ATOM 734 O O . LEU A 1 87 ? 13.572 -3.056 -20.776 1.00 72.12 87 LEU A O 1
ATOM 738 N N . ASN A 1 88 ? 14.477 -2.825 -18.730 1.00 69.56 88 ASN A N 1
ATOM 739 C CA . ASN A 1 88 ? 15.870 -2.821 -19.162 1.00 69.56 88 ASN A CA 1
ATOM 740 C C . ASN A 1 88 ? 16.305 -4.163 -19.776 1.00 69.56 88 ASN A C 1
ATOM 742 O O . ASN A 1 88 ? 16.990 -4.175 -20.789 1.00 69.56 88 ASN A O 1
ATOM 746 N N . GLU A 1 89 ? 15.882 -5.284 -19.195 1.00 69.12 89 GLU A N 1
ATOM 747 C CA . GLU A 1 89 ? 16.171 -6.636 -19.697 1.00 69.12 89 GLU A CA 1
ATOM 748 C C . GLU A 1 89 ? 15.401 -6.972 -20.980 1.00 69.12 89 GLU A C 1
ATOM 750 O O . GLU A 1 89 ? 15.881 -7.741 -21.805 1.00 69.12 89 GLU A O 1
ATOM 755 N N . ASN A 1 90 ? 14.217 -6.380 -21.169 1.00 62.22 90 ASN A N 1
ATOM 756 C CA . ASN A 1 90 ? 13.408 -6.549 -22.378 1.00 62.22 90 ASN A CA 1
ATOM 757 C C . ASN A 1 90 ? 13.683 -5.474 -23.446 1.00 62.22 90 ASN A C 1
ATOM 759 O O . ASN A 1 90 ? 12.971 -5.422 -24.454 1.00 62.22 90 ASN A O 1
ATOM 763 N N . LEU A 1 91 ? 14.682 -4.601 -23.252 1.00 56.81 91 LEU A N 1
ATOM 764 C CA . LEU A 1 91 ? 15.147 -3.732 -24.330 1.00 56.81 91 LEU A CA 1
ATOM 765 C C . LEU A 1 91 ? 15.746 -4.624 -25.428 1.00 56.81 91 LEU A C 1
ATOM 767 O O . LEU A 1 91 ? 16.602 -5.453 -25.129 1.00 56.81 91 LEU A O 1
ATOM 771 N N . PRO A 1 92 ? 15.318 -4.483 -26.696 1.00 54.09 92 PRO A N 1
ATOM 772 C CA . PRO A 1 92 ? 15.940 -5.228 -27.781 1.00 54.09 92 PRO A CA 1
ATOM 773 C C . PRO A 1 92 ? 17.435 -4.897 -27.840 1.00 54.09 92 PRO A C 1
ATOM 775 O O . PRO A 1 92 ? 17.798 -3.723 -27.719 1.00 54.09 92 PRO A O 1
ATOM 778 N N . ASP A 1 93 ? 18.276 -5.917 -28.058 1.00 53.78 93 ASP A N 1
ATOM 779 C CA . ASP A 1 93 ? 19.718 -5.751 -28.264 1.00 53.78 93 ASP A CA 1
ATOM 780 C C . ASP A 1 93 ? 19.971 -4.595 -29.236 1.00 53.78 93 ASP A C 1
ATOM 782 O O . ASP A 1 93 ? 19.570 -4.637 -30.408 1.00 53.78 93 ASP A O 1
ATOM 786 N N . ILE A 1 94 ? 20.635 -3.543 -28.752 1.00 57.03 94 ILE A N 1
ATOM 787 C CA . ILE A 1 94 ? 21.013 -2.400 -29.581 1.00 57.03 94 ILE A CA 1
ATOM 788 C C . ILE A 1 94 ? 22.191 -2.850 -30.445 1.00 57.03 94 ILE A C 1
ATOM 790 O O . ILE A 1 94 ? 23.357 -2.699 -30.086 1.00 57.03 94 ILE A O 1
ATOM 794 N N . LYS A 1 95 ? 21.877 -3.462 -31.588 1.00 49.00 95 LYS A N 1
ATOM 795 C CA . LYS A 1 95 ? 22.864 -3.824 -32.606 1.00 49.00 95 LYS A CA 1
ATOM 796 C C . LYS A 1 95 ? 23.325 -2.555 -33.311 1.00 49.00 95 LYS A C 1
ATOM 798 O O . LYS A 1 95 ? 22.611 -2.007 -34.147 1.00 49.00 95 LYS A O 1
ATOM 803 N N . ILE A 1 96 ? 24.511 -2.087 -32.940 1.00 54.12 96 ILE A N 1
ATOM 804 C CA . ILE A 1 96 ? 25.188 -0.980 -33.608 1.00 54.12 96 ILE A CA 1
ATOM 805 C C . ILE A 1 96 ? 26.071 -1.583 -34.699 1.00 54.12 96 ILE A C 1
ATOM 807 O O . ILE A 1 96 ? 27.065 -2.243 -34.396 1.00 54.12 96 ILE A O 1
ATOM 811 N N . ASP A 1 97 ? 25.724 -1.351 -35.963 1.00 51.81 97 ASP A N 1
ATOM 812 C CA . ASP A 1 97 ? 26.589 -1.741 -37.073 1.00 51.81 97 ASP A CA 1
ATOM 813 C C . ASP A 1 97 ? 27.779 -0.772 -37.144 1.00 51.81 97 ASP A C 1
ATOM 815 O O . ASP A 1 97 ? 27.621 0.436 -37.367 1.00 51.81 97 ASP A O 1
ATOM 819 N N . LEU A 1 98 ? 28.985 -1.308 -36.946 1.00 48.72 98 LEU A N 1
ATOM 820 C CA . LEU A 1 98 ? 30.241 -0.589 -37.144 1.00 48.72 98 LEU A CA 1
ATOM 821 C C . LEU A 1 98 ? 30.626 -0.681 -38.620 1.00 48.72 98 LEU A C 1
ATOM 823 O O . LEU A 1 98 ? 30.905 -1.765 -39.131 1.00 48.72 98 LEU A O 1
ATOM 827 N N . ILE A 1 99 ? 30.659 0.456 -39.310 1.00 58.50 99 ILE A N 1
ATOM 828 C CA . ILE A 1 99 ? 31.107 0.526 -40.700 1.00 58.50 99 ILE A CA 1
ATOM 829 C C . ILE A 1 99 ? 32.461 1.224 -40.727 1.00 58.50 99 ILE A C 1
ATOM 831 O O . ILE A 1 99 ? 32.590 2.374 -40.318 1.00 58.50 99 ILE A O 1
ATOM 835 N N . PHE A 1 100 ? 33.481 0.545 -41.246 1.00 47.66 100 PHE A N 1
ATOM 836 C CA . PHE A 1 100 ? 34.776 1.167 -41.498 1.00 47.66 100 PHE A CA 1
ATOM 837 C C . PHE A 1 100 ? 34.767 1.842 -42.875 1.00 47.66 100 PHE A C 1
ATOM 839 O O . PHE A 1 100 ? 34.665 1.168 -43.902 1.00 47.66 100 PHE A O 1
ATOM 846 N N . ARG A 1 101 ? 34.847 3.176 -42.905 1.00 62.25 101 ARG A N 1
ATOM 847 C CA . ARG A 1 101 ? 34.932 3.992 -44.130 1.00 62.25 101 ARG A CA 1
ATOM 848 C C . ARG A 1 101 ? 35.946 5.111 -43.927 1.00 62.25 101 ARG A C 1
ATOM 850 O O . ARG A 1 101 ? 36.038 5.674 -42.846 1.00 62.25 101 ARG A O 1
ATOM 857 N N . GLU A 1 102 ? 36.720 5.419 -44.966 1.00 65.06 102 GLU A N 1
ATOM 858 C CA . GLU A 1 102 ? 37.693 6.531 -44.963 1.00 65.06 102 GLU A CA 1
ATOM 859 C C . GLU A 1 102 ? 38.715 6.485 -43.809 1.00 65.06 102 GLU A C 1
ATOM 861 O O . GLU A 1 102 ? 39.060 7.502 -43.218 1.00 65.06 102 GLU A O 1
ATOM 866 N N . LYS A 1 103 ? 39.213 5.287 -43.470 1.00 69.38 103 LYS A N 1
ATOM 867 C CA . LYS A 1 103 ? 40.124 5.049 -42.330 1.00 69.38 103 LYS A CA 1
ATOM 868 C C . LYS A 1 103 ? 39.550 5.430 -40.953 1.00 69.38 103 LYS A C 1
ATOM 870 O O . LYS A 1 103 ? 40.297 5.457 -39.978 1.00 69.38 103 LYS A O 1
ATOM 875 N N . ALA A 1 104 ? 38.243 5.660 -40.853 1.00 53.06 104 ALA A N 1
ATOM 876 C CA . ALA A 1 104 ? 37.546 5.959 -39.613 1.00 53.06 104 ALA A CA 1
ATOM 877 C C . ALA A 1 104 ? 36.425 4.942 -39.348 1.00 53.06 104 ALA A C 1
ATOM 879 O O . ALA A 1 104 ? 35.784 4.412 -40.259 1.00 53.06 104 ALA A O 1
ATOM 880 N N . ILE A 1 105 ? 36.183 4.662 -38.069 1.00 60.00 105 ILE A N 1
ATOM 881 C CA . ILE A 1 105 ? 35.043 3.856 -37.630 1.00 60.00 105 ILE A CA 1
ATOM 882 C C . ILE A 1 105 ? 33.818 4.776 -37.607 1.00 60.00 105 ILE A C 1
ATOM 884 O O . ILE A 1 105 ? 33.796 5.756 -36.866 1.00 60.00 105 ILE A O 1
ATOM 888 N N . GLN A 1 106 ? 32.810 4.476 -38.425 1.00 59.91 106 GLN A N 1
ATOM 889 C CA . GLN A 1 106 ? 31.536 5.192 -38.472 1.00 59.91 106 GLN A CA 1
ATOM 890 C C . GLN A 1 106 ? 30.422 4.305 -37.896 1.00 59.91 106 GLN A C 1
ATOM 892 O O . GLN A 1 106 ? 30.331 3.117 -38.212 1.00 59.91 106 GLN A O 1
ATOM 897 N N . TYR A 1 107 ? 29.557 4.876 -37.055 1.00 58.22 107 TYR A N 1
ATOM 898 C CA . TYR A 1 107 ? 28.412 4.171 -36.476 1.00 58.22 107 TYR A CA 1
ATOM 899 C C . TYR A 1 107 ? 27.191 4.301 -37.388 1.00 58.22 107 TYR A C 1
ATOM 901 O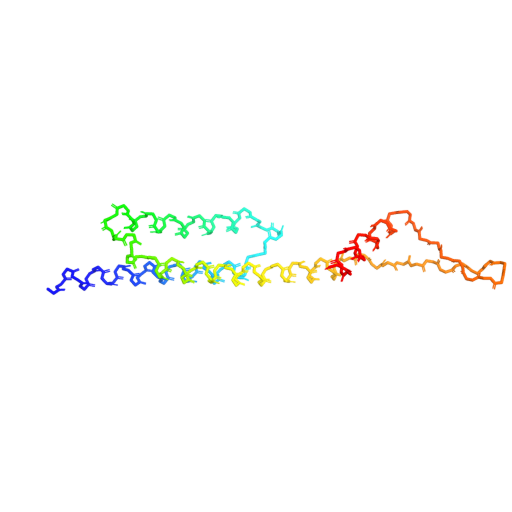 O . TYR A 1 107 ? 26.768 5.417 -37.695 1.00 58.22 107 TYR A O 1
ATOM 909 N N . LYS A 1 108 ? 26.576 3.184 -37.784 1.00 57.78 108 LYS A N 1
ATOM 910 C CA . LYS A 1 108 ? 25.273 3.198 -38.459 1.00 57.78 108 LYS A CA 1
ATOM 911 C C . LYS A 1 108 ? 24.202 2.732 -37.479 1.00 57.78 108 LYS A C 1
ATOM 913 O O . LYS A 1 108 ? 23.906 1.547 -37.392 1.00 57.78 108 LYS A O 1
ATOM 918 N N . LEU A 1 109 ? 23.614 3.670 -36.738 1.00 55.00 109 LEU A N 1
ATOM 919 C CA . LEU A 1 109 ? 22.416 3.385 -35.948 1.00 55.00 109 LEU A CA 1
ATOM 920 C C . LEU A 1 109 ? 21.157 3.668 -36.785 1.00 55.00 109 LEU A C 1
ATOM 922 O O . LEU A 1 109 ? 21.079 4.727 -37.414 1.00 55.00 109 LEU A O 1
ATOM 926 N N . PRO A 1 110 ? 20.142 2.784 -36.788 1.00 57.91 110 PRO A N 1
ATOM 927 C CA . PRO A 1 110 ? 18.816 3.141 -37.277 1.00 57.91 110 PRO A CA 1
ATOM 928 C C . PRO A 1 110 ? 18.256 4.314 -36.458 1.00 57.91 110 PRO A C 1
ATOM 930 O O . PRO A 1 110 ? 18.445 4.379 -35.241 1.00 57.91 110 PRO A O 1
ATOM 933 N N . SER A 1 111 ? 17.538 5.235 -37.105 1.00 58.75 111 SER A N 1
ATOM 934 C CA . SER A 1 111 ? 17.024 6.466 -36.476 1.00 58.75 111 SER A CA 1
ATOM 935 C C . SER A 1 111 ? 16.177 6.208 -35.222 1.00 58.75 111 SER A C 1
ATOM 937 O O . SER A 1 111 ? 16.215 6.994 -34.277 1.00 58.75 111 SER A O 1
ATOM 939 N N . SER A 1 112 ? 15.478 5.073 -35.164 1.00 55.12 112 SER A N 1
ATOM 940 C CA . SER A 1 112 ? 14.710 4.633 -33.996 1.00 55.12 112 SER A CA 1
ATOM 941 C C . SER A 1 112 ? 15.579 4.297 -32.774 1.00 55.12 112 SER A C 1
ATOM 943 O O . SER A 1 112 ? 15.172 4.580 -31.648 1.00 55.12 112 SER A O 1
ATOM 945 N N . GLN A 1 113 ? 16.785 3.751 -32.962 1.00 55.34 113 GLN A N 1
ATOM 946 C CA . GLN A 1 113 ? 17.687 3.378 -31.864 1.00 55.34 113 GLN A CA 1
ATOM 947 C C . GLN A 1 113 ? 18.411 4.591 -31.260 1.00 55.34 113 GLN A C 1
ATOM 949 O O . GLN A 1 113 ? 18.637 4.628 -30.052 1.00 55.34 113 GLN A O 1
ATOM 954 N N . ILE A 1 114 ? 18.697 5.623 -32.064 1.00 60.69 114 ILE A N 1
ATOM 955 C CA . ILE A 1 114 ? 19.284 6.890 -31.588 1.00 60.69 114 ILE A CA 1
ATOM 956 C C . ILE A 1 114 ? 18.335 7.586 -30.604 1.00 60.69 114 ILE A C 1
ATOM 958 O O . ILE A 1 114 ? 18.764 8.044 -29.547 1.00 60.69 114 ILE A O 1
ATOM 962 N N . VAL A 1 115 ? 17.033 7.619 -30.914 1.00 60.78 115 VAL A N 1
ATOM 963 C CA . VAL A 1 115 ? 16.018 8.212 -30.027 1.00 60.78 115 VAL A CA 1
ATOM 964 C C . VAL A 1 115 ? 15.952 7.470 -28.693 1.00 60.78 115 VAL A C 1
ATOM 966 O O . VAL A 1 115 ? 15.847 8.112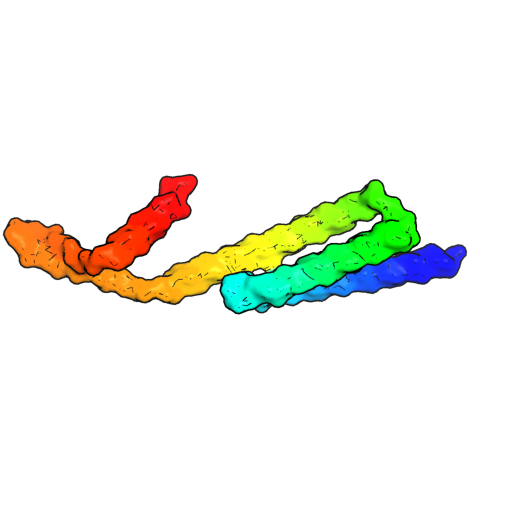 -27.652 1.00 60.78 115 VAL A O 1
ATOM 969 N N . ILE A 1 116 ? 16.052 6.137 -28.706 1.00 62.12 116 ILE A N 1
ATOM 970 C CA . ILE A 1 116 ? 16.045 5.315 -27.487 1.00 62.12 116 ILE A CA 1
ATOM 971 C C . ILE A 1 116 ? 17.303 5.580 -26.649 1.00 62.12 116 ILE A C 1
ATOM 973 O O . ILE A 1 116 ? 17.177 5.845 -25.456 1.00 62.12 116 ILE A O 1
ATOM 977 N N . LEU A 1 117 ? 18.492 5.598 -27.259 1.00 60.34 117 LEU A N 1
ATOM 978 C CA . LEU A 1 117 ? 19.747 5.878 -26.553 1.00 60.34 117 LEU A CA 1
ATOM 979 C C . LEU A 1 117 ? 19.778 7.282 -25.946 1.00 60.34 117 LEU A C 1
ATOM 981 O O . LEU A 1 117 ? 20.142 7.423 -24.783 1.00 60.34 117 LEU A O 1
ATOM 985 N N . LEU A 1 118 ? 19.338 8.308 -26.678 1.00 59.03 118 LEU A N 1
ATOM 986 C CA . LEU A 1 118 ? 19.266 9.673 -26.148 1.00 59.03 118 LEU A CA 1
ATOM 987 C C . LEU A 1 118 ? 18.282 9.779 -24.976 1.00 59.03 118 LEU A C 1
ATOM 989 O O . LEU A 1 118 ? 18.576 10.457 -23.995 1.00 59.03 118 LEU A O 1
ATOM 993 N N . ARG A 1 119 ? 17.151 9.061 -25.033 1.00 56.62 119 ARG A N 1
ATOM 994 C CA . ARG A 1 119 ? 16.181 8.999 -23.926 1.00 56.62 119 ARG A CA 1
ATOM 995 C C . ARG A 1 119 ? 16.716 8.264 -22.703 1.00 56.62 119 ARG A C 1
ATOM 997 O O . ARG A 1 119 ? 16.357 8.629 -21.588 1.00 56.62 119 ARG A O 1
ATOM 1004 N N . ILE A 1 120 ? 17.515 7.217 -22.904 1.00 56.34 120 ILE A N 1
ATOM 1005 C CA . ILE A 1 120 ? 18.164 6.467 -21.824 1.00 56.34 120 ILE A CA 1
ATOM 1006 C C . ILE A 1 120 ? 19.237 7.354 -21.182 1.00 56.34 120 ILE A C 1
ATOM 1008 O O . ILE A 1 120 ? 19.182 7.599 -19.981 1.00 56.34 120 ILE A O 1
ATOM 1012 N N . TYR A 1 121 ? 20.141 7.937 -21.971 1.00 52.56 121 TYR A N 1
ATOM 1013 C CA . TYR A 1 121 ? 21.191 8.820 -21.459 1.00 52.56 121 TYR A CA 1
ATOM 1014 C C . TYR A 1 121 ? 20.634 10.046 -20.725 1.00 52.56 121 TYR A C 1
ATOM 1016 O O . TYR A 1 121 ? 21.120 10.369 -19.644 1.00 52.56 121 TYR A O 1
ATOM 1024 N N . SER A 1 122 ? 19.569 10.682 -21.228 1.00 52.53 122 SER A N 1
ATOM 1025 C CA . SER A 1 122 ? 18.957 11.829 -20.540 1.00 52.53 122 SER A CA 1
ATOM 1026 C C . SER A 1 122 ? 18.275 11.465 -19.216 1.00 52.53 122 SER A C 1
ATOM 1028 O O . SER A 1 122 ? 18.023 12.350 -18.408 1.00 52.53 122 SER A O 1
ATOM 1030 N N . ARG A 1 123 ? 17.917 10.191 -19.006 1.00 48.75 123 ARG A N 1
ATOM 1031 C CA . ARG A 1 123 ? 17.262 9.702 -17.780 1.00 48.75 123 ARG A CA 1
ATOM 1032 C C . ARG A 1 123 ? 18.230 9.141 -16.743 1.00 48.75 123 ARG A C 1
ATOM 1034 O O . ARG A 1 123 ? 17.847 9.061 -15.585 1.00 48.75 123 ARG A O 1
ATOM 1041 N N . PHE A 1 124 ? 19.420 8.710 -17.158 1.00 42.38 124 PHE A N 1
ATOM 1042 C CA . PHE A 1 124 ? 20.429 8.136 -16.262 1.00 42.38 124 PHE A CA 1
ATOM 1043 C C . PHE A 1 124 ? 21.521 9.135 -15.842 1.00 42.38 124 PHE A C 1
ATOM 1045 O O . PHE A 1 124 ? 22.204 8.874 -14.858 1.00 42.38 124 PHE A O 1
ATOM 1052 N N . PHE A 1 125 ? 21.696 10.258 -16.554 1.00 43.66 125 PHE A N 1
ATOM 1053 C CA . PHE A 1 125 ? 22.744 11.259 -16.276 1.00 43.66 125 PHE A CA 1
ATOM 1054 C C . PHE A 1 125 ? 22.236 12.633 -15.776 1.00 43.66 125 PHE A C 1
ATOM 1056 O O . PHE A 1 125 ? 22.973 13.621 -15.811 1.00 43.66 125 PHE A O 1
ATOM 1063 N N . HIS A 1 126 ? 21.009 12.702 -15.259 1.00 40.38 126 HIS A N 1
ATOM 1064 C CA . HIS A 1 126 ? 20.491 13.798 -14.423 1.00 40.38 126 HIS A CA 1
ATOM 1065 C C . HIS A 1 126 ? 19.822 13.207 -13.186 1.00 40.38 126 HIS A C 1
ATOM 1067 O O . HIS A 1 126 ? 19.937 13.839 -12.114 1.00 40.38 126 HIS A O 1
#

Organism: NCBI:txid433720

Radius of gyration: 24.48 Å; chains: 1; bounding box: 58×23×75 Å

Secondary structure (DSSP, 8-state):
-HHHHHHHHHHHHHHHHHHHHHHHHTTS-TTT-HHHHHHHHHHHHHHHHHHHHTT--HHHHHHHHHHHHHHHHHHHHHHHHHHHHHHHHTS-----EEEEETTEEEEE--HHHHHHHHHHHHHH--

pLDDT: mean 79.41, std 16.58, range [40.38, 97.56]